Protein AF-A0A540L1K0-F1 (afdb_monomer_lite)

Foldseek 3Di:
DAALVRDDDPVVVVVQCVVLVVVVLPLWEEEAEDAAAFPPCQQVCCCVPQVDDDDDDDVVVDSDFTDSTKDWDWRPPDTPTYIYIYDGGDDCPPDVDDPPDPDPPPCSDDD

InterPro domains:
  IPR008803 RHD3/Sey1 [PTHR45923] (1-97)
  IPR027417 P-loop containing nucleoside triphosphate hydrolase [G3DSA:3.40.50.300] (4-105)
  IPR027417 P-loop containing nucleoside triphosphate hydrolase [SSF52540] (2-96)
  IPR030386 GB1/RHD3-type guanine nucleotide-binding (G) domain [PS51715] (26-111)

Radius of gyration: 14.92 Å; chains: 1; bounding box: 35×28×39 Å

Structure (mmCIF, N/CA/C/O backbone):
data_AF-A0A540L1K0-F1
#
_entry.id   AF-A0A540L1K0-F1
#
loop_
_atom_site.group_PDB
_atom_site.id
_atom_site.type_symbol
_atom_site.label_atom_id
_atom_site.label_alt_id
_atom_site.label_comp_id
_atom_site.label_asym_id
_atom_site.label_entity_id
_atom_site.label_seq_id
_atom_site.pdbx_PDB_ins_code
_atom_site.Cartn_x
_atom_site.Cartn_y
_atom_site.Cartn_z
_atom_site.occupancy
_atom_site.B_iso_or_equiv
_atom_site.auth_seq_id
_atom_site.auth_comp_id
_atom_site.auth_asym_id
_atom_site.auth_atom_id
_atom_site.pdbx_PDB_model_num
ATOM 1 N N . LEU A 1 1 ? -3.150 -5.274 -3.640 1.00 83.44 1 LEU A N 1
ATOM 2 C CA . LEU A 1 1 ? -4.366 -4.434 -3.741 1.00 83.44 1 LEU A CA 1
ATOM 3 C C . LEU A 1 1 ? -4.821 -4.367 -5.185 1.00 83.44 1 LEU A C 1
ATOM 5 O O . LEU A 1 1 ? -5.933 -4.784 -5.467 1.00 83.44 1 LEU A O 1
ATOM 9 N N . ILE A 1 2 ? -3.954 -3.897 -6.080 1.00 85.00 2 ILE A N 1
ATOM 10 C CA . ILE A 1 2 ? -4.166 -3.966 -7.529 1.00 85.00 2 ILE A CA 1
ATOM 11 C C . ILE A 1 2 ? -3.072 -4.851 -8.106 1.00 85.00 2 ILE A C 1
ATOM 13 O O . ILE A 1 2 ? -1.919 -4.673 -7.719 1.00 85.00 2 ILE A O 1
ATOM 17 N N . ASN A 1 3 ? -3.429 -5.798 -8.964 1.00 80.00 3 ASN A N 1
ATOM 18 C CA . ASN A 1 3 ? -2.511 -6.731 -9.615 1.00 80.00 3 ASN A CA 1
ATOM 19 C C . ASN A 1 3 ? -1.809 -6.086 -10.831 1.00 80.00 3 ASN A C 1
ATOM 21 O O . ASN A 1 3 ? -2.069 -4.938 -11.187 1.00 80.00 3 ASN A O 1
ATOM 25 N N . SER A 1 4 ? -0.883 -6.809 -11.467 1.00 75.00 4 SER A N 1
ATOM 26 C CA . SER A 1 4 ? -0.065 -6.305 -12.591 1.00 75.00 4 SER A CA 1
ATOM 27 C C . SER A 1 4 ? -0.831 -6.003 -13.879 1.00 75.00 4 SER A C 1
ATOM 29 O O . SER A 1 4 ? -0.325 -5.294 -14.749 1.00 75.00 4 SER A O 1
ATOM 31 N N . ASP A 1 5 ? -2.010 -6.592 -14.012 1.00 80.81 5 ASP A N 1
ATOM 32 C CA . ASP A 1 5 ? -2.990 -6.425 -15.087 1.00 80.81 5 ASP A CA 1
ATOM 33 C C . ASP A 1 5 ? -3.996 -5.296 -14.803 1.00 80.81 5 ASP A C 1
ATOM 35 O O . ASP A 1 5 ? -4.828 -4.989 -15.651 1.00 80.81 5 ASP A O 1
ATOM 39 N N . GLY A 1 6 ? -3.904 -4.651 -13.634 1.00 78.94 6 GLY A N 1
ATOM 40 C CA . GLY A 1 6 ? -4.835 -3.611 -13.206 1.00 78.94 6 GLY A CA 1
ATOM 41 C C . GLY A 1 6 ? -6.079 -4.142 -12.490 1.00 78.94 6 GLY A C 1
ATOM 42 O O . GLY A 1 6 ? -6.929 -3.338 -12.105 1.00 78.94 6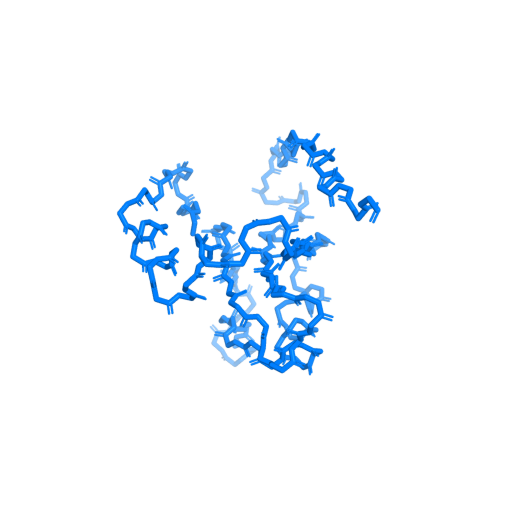 GLY A O 1
ATOM 43 N N . GLU A 1 7 ? -6.198 -5.452 -12.257 1.00 85.88 7 GLU A N 1
ATOM 44 C CA . GLU A 1 7 ? -7.349 -6.012 -11.549 1.00 85.88 7 GLU A CA 1
ATOM 45 C C . GLU A 1 7 ? -7.307 -5.698 -10.049 1.00 85.88 7 GLU A C 1
ATOM 47 O O . GLU A 1 7 ? -6.281 -5.835 -9.371 1.00 85.88 7 GLU A O 1
ATOM 52 N N . PHE A 1 8 ? -8.454 -5.285 -9.510 1.00 87.12 8 PHE A N 1
ATOM 53 C CA . PHE A 1 8 ? -8.615 -5.000 -8.090 1.00 87.12 8 PHE A CA 1
ATOM 54 C C . PHE A 1 8 ? -8.910 -6.280 -7.300 1.00 87.12 8 PHE A C 1
ATOM 56 O O . PHE A 1 8 ? -9.917 -6.950 -7.522 1.00 87.12 8 PHE A O 1
ATOM 63 N N . ASN A 1 9 ? -8.061 -6.593 -6.322 1.00 88.12 9 ASN A N 1
ATOM 64 C CA . ASN A 1 9 ? -8.202 -7.777 -5.478 1.00 88.12 9 ASN A CA 1
ATOM 65 C C . ASN A 1 9 ? -9.129 -7.500 -4.278 1.00 88.12 9 ASN A C 1
ATOM 67 O O . ASN A 1 9 ? -8.659 -7.250 -3.163 1.00 88.12 9 ASN A O 1
ATOM 71 N N . ALA A 1 10 ? -10.442 -7.535 -4.521 1.00 91.56 10 ALA A N 1
ATOM 72 C CA . ALA A 1 10 ? -11.465 -7.293 -3.502 1.00 91.56 10 ALA A CA 1
ATOM 73 C C . ALA A 1 10 ? -11.410 -8.313 -2.350 1.00 91.56 10 ALA A C 1
ATOM 75 O O . ALA A 1 10 ? -11.411 -7.918 -1.185 1.00 91.56 10 ALA A O 1
ATOM 76 N N . ASP A 1 11 ? -11.275 -9.605 -2.662 1.00 92.38 11 ASP A N 1
ATOM 77 C CA . ASP A 1 11 ? -11.226 -10.680 -1.659 1.00 92.38 11 ASP A CA 1
ATOM 78 C C . ASP A 1 11 ? -10.002 -10.561 -0.742 1.00 92.38 11 ASP A C 1
ATOM 80 O O . ASP A 1 11 ? -10.076 -10.766 0.473 1.00 92.38 11 ASP A O 1
ATOM 84 N N . GLY A 1 12 ? -8.850 -10.205 -1.317 1.00 89.19 12 GLY A N 1
ATOM 85 C CA . GLY A 1 12 ? -7.626 -9.945 -0.570 1.00 89.19 12 GLY A CA 1
ATOM 86 C C . GLY A 1 12 ? -7.750 -8.722 0.336 1.00 89.19 12 GLY A C 1
ATOM 87 O O . GLY A 1 12 ? -7.254 -8.753 1.462 1.00 89.19 12 GLY A O 1
ATOM 88 N N . LEU A 1 13 ? -8.435 -7.668 -0.123 1.00 90.12 13 LEU A N 1
ATOM 89 C CA . LEU A 1 13 ? -8.701 -6.489 0.698 1.00 90.12 13 LEU A CA 1
ATOM 90 C C . LEU A 1 13 ? -9.657 -6.803 1.855 1.00 90.12 13 LEU A C 1
ATOM 92 O O . LEU A 1 13 ? -9.364 -6.411 2.981 1.00 90.12 13 LEU A O 1
ATOM 96 N N . ASP A 1 14 ? -10.755 -7.523 1.615 1.00 92.31 14 ASP A N 1
ATOM 97 C CA . ASP A 1 14 ? -11.703 -7.915 2.670 1.00 92.31 14 ASP A CA 1
ATOM 98 C C . ASP A 1 14 ? -11.012 -8.747 3.762 1.00 92.31 14 ASP A C 1
ATOM 100 O O . ASP A 1 14 ? -11.151 -8.473 4.959 1.00 92.31 14 ASP A O 1
ATOM 104 N N . ARG A 1 15 ? -10.173 -9.709 3.358 1.00 93.12 15 ARG A N 1
ATOM 105 C CA . ARG A 1 15 ? -9.353 -10.490 4.293 1.00 93.12 15 ARG A CA 1
ATOM 106 C C . ARG A 1 15 ? -8.403 -9.604 5.094 1.00 93.12 15 ARG A C 1
ATOM 108 O O . ARG A 1 15 ? -8.338 -9.739 6.314 1.00 93.12 15 ARG A O 1
ATOM 115 N N . PHE A 1 16 ? -7.701 -8.693 4.424 1.00 91.50 16 PHE A N 1
ATOM 116 C CA . PHE A 1 16 ? -6.774 -7.767 5.069 1.00 91.50 16 PHE A CA 1
ATOM 117 C C . PHE A 1 16 ? -7.483 -6.877 6.096 1.00 91.50 16 PHE A C 1
ATOM 119 O O . PHE A 1 16 ? -7.020 -6.774 7.227 1.00 91.50 16 PHE A O 1
ATOM 126 N N . VAL A 1 17 ? -8.628 -6.282 5.742 1.00 91.50 17 VAL A N 1
ATOM 127 C CA . VAL A 1 17 ? -9.436 -5.424 6.630 1.00 91.50 17 VAL A CA 1
ATOM 128 C C . VAL A 1 17 ? -9.815 -6.155 7.919 1.00 91.50 17 VAL A C 1
ATOM 130 O O . VAL A 1 17 ? -9.692 -5.582 9.006 1.00 91.50 17 VAL A O 1
ATOM 133 N N . LYS A 1 18 ? -10.222 -7.424 7.808 1.00 92.69 18 LYS A N 1
ATOM 134 C CA . LYS A 1 18 ? -10.551 -8.281 8.957 1.00 92.69 18 LYS A CA 1
ATOM 135 C C . LYS A 1 18 ? -9.320 -8.609 9.799 1.00 92.69 18 LYS A C 1
ATOM 137 O O . LYS A 1 18 ? -9.369 -8.478 11.018 1.00 92.69 18 LYS A O 1
ATOM 142 N N . GLU A 1 19 ? -8.213 -8.993 9.167 1.00 91.19 19 GLU A N 1
ATOM 143 C CA . GLU A 1 19 ? -6.966 -9.363 9.849 1.00 91.19 19 GLU A CA 1
ATOM 144 C C . GLU A 1 19 ? -6.373 -8.195 10.646 1.00 91.19 19 GLU A C 1
ATOM 146 O O . GLU A 1 19 ? -5.955 -8.355 11.794 1.00 91.19 19 GLU A O 1
ATOM 151 N N . VAL A 1 20 ? -6.379 -6.993 10.068 1.00 89.38 20 VAL A N 1
ATOM 152 C CA . VAL A 1 20 ? -5.823 -5.800 10.719 1.00 89.38 20 VAL A CA 1
ATOM 153 C C . VAL A 1 20 ? -6.794 -5.131 11.687 1.00 89.38 20 VAL A C 1
ATOM 155 O O . VAL A 1 20 ? -6.370 -4.190 12.367 1.00 89.38 20 VAL A O 1
ATOM 158 N N . LYS A 1 21 ? -8.039 -5.631 11.766 1.00 90.88 21 LYS A N 1
ATOM 159 C CA . LYS A 1 21 ? -9.159 -5.089 12.552 1.00 90.88 21 LYS A CA 1
ATOM 160 C C . LYS A 1 21 ? -9.478 -3.635 12.199 1.00 90.88 21 LYS A C 1
ATOM 162 O O . LYS A 1 21 ? -9.790 -2.831 13.071 1.00 90.88 21 LYS A O 1
ATOM 167 N N . LEU A 1 22 ? -9.408 -3.282 10.914 1.00 87.12 22 LEU A N 1
ATOM 168 C CA . LEU A 1 22 ? -9.519 -1.883 10.479 1.00 87.12 22 LEU A CA 1
ATOM 169 C C . LEU A 1 22 ? -10.866 -1.252 10.858 1.00 87.12 22 LEU A C 1
ATOM 171 O O . LEU A 1 22 ? -10.930 -0.074 11.185 1.00 87.12 22 LEU A O 1
ATOM 175 N N . THR A 1 23 ? -11.936 -2.049 10.859 1.00 86.75 23 THR A N 1
ATOM 176 C CA . THR A 1 23 ? -13.276 -1.614 11.275 1.00 86.75 23 THR A CA 1
ATOM 177 C C . THR A 1 23 ? -13.339 -1.217 12.749 1.00 86.75 23 THR A C 1
ATOM 179 O O . THR A 1 23 ? -14.131 -0.352 13.105 1.00 86.75 23 THR A O 1
ATOM 182 N N . GLU A 1 24 ? -12.504 -1.817 13.605 1.00 89.12 24 GLU A N 1
ATOM 183 C CA . GLU A 1 24 ? -12.401 -1.462 15.028 1.00 89.12 24 GLU A CA 1
ATOM 184 C C . GLU A 1 24 ? -11.646 -0.138 15.223 1.00 89.12 24 GLU A C 1
ATOM 186 O O . GLU A 1 24 ? -11.884 0.566 16.199 1.00 89.12 24 GLU A O 1
ATOM 191 N N . CYS A 1 25 ? -10.773 0.237 14.279 1.00 83.94 25 CYS A N 1
ATOM 192 C CA . CYS A 1 25 ? -10.052 1.510 14.313 1.00 83.94 25 CYS A CA 1
ATOM 193 C C . CYS A 1 25 ? -10.966 2.716 14.040 1.00 83.94 25 CYS A C 1
ATOM 195 O O . CYS A 1 25 ? -10.592 3.842 14.363 1.00 83.94 25 CYS A O 1
ATOM 197 N N . GLY A 1 26 ? -12.156 2.507 13.464 1.00 85.00 26 GLY A N 1
ATOM 198 C CA . GLY A 1 26 ? -13.098 3.577 13.137 1.00 85.00 26 GLY A CA 1
ATOM 199 C C . GLY A 1 26 ? -12.447 4.651 12.263 1.00 85.00 26 GLY A C 1
ATOM 200 O O . GLY A 1 26 ? -12.020 4.377 11.147 1.00 85.00 26 GLY A O 1
ATOM 201 N N . LEU A 1 27 ? -12.363 5.874 12.791 1.00 81.69 27 LEU A N 1
ATOM 202 C CA . LEU A 1 27 ? -11.705 7.016 12.147 1.00 81.69 27 LEU A CA 1
ATOM 203 C C . LEU A 1 27 ? -10.212 7.152 12.513 1.00 81.69 27 LEU A C 1
ATOM 205 O O . LEU A 1 27 ? -9.499 7.948 11.911 1.00 81.69 27 LEU A O 1
ATOM 209 N N . SER A 1 28 ? -9.727 6.366 13.477 1.00 86.50 28 SER A N 1
ATOM 210 C CA . SER A 1 28 ? -8.346 6.377 13.971 1.00 86.50 28 SER A CA 1
ATOM 211 C C . SER A 1 28 ? -7.450 5.463 13.128 1.00 86.50 28 SER A C 1
ATOM 213 O O . SER A 1 28 ? -6.879 4.473 13.600 1.00 86.50 28 SER A O 1
ATOM 215 N N . TYR A 1 29 ? -7.343 5.776 11.839 1.00 88.19 29 TYR A N 1
ATOM 216 C CA . TYR A 1 29 ? -6.382 5.139 10.948 1.00 88.19 29 TYR A CA 1
ATOM 217 C C . TYR A 1 29 ? -5.791 6.153 9.974 1.00 88.19 29 TYR A C 1
ATOM 219 O O . TYR A 1 29 ? -6.426 7.136 9.597 1.00 88.19 29 TYR A O 1
ATOM 227 N N . ALA A 1 30 ? -4.559 5.900 9.555 1.00 89.50 30 ALA A N 1
ATOM 228 C CA . ALA A 1 30 ? -3.871 6.698 8.554 1.00 89.50 30 ALA A CA 1
ATOM 229 C C . ALA A 1 30 ? -3.451 5.812 7.384 1.00 89.50 30 ALA A C 1
ATOM 231 O O . ALA A 1 30 ? -3.154 4.629 7.552 1.00 89.50 30 ALA A O 1
ATOM 232 N N . VAL A 1 31 ? -3.390 6.393 6.191 1.00 90.38 31 VAL A N 1
ATOM 233 C CA . VAL A 1 31 ? -2.849 5.728 5.005 1.00 90.38 31 VAL A CA 1
ATOM 234 C C . VAL A 1 31 ? -1.664 6.537 4.503 1.00 90.38 31 VAL A C 1
ATOM 236 O O . VAL A 1 31 ? -1.784 7.736 4.263 1.00 90.38 31 VAL A O 1
ATOM 239 N N . VAL A 1 32 ? -0.517 5.884 4.344 1.00 89.62 32 VAL A N 1
ATOM 240 C CA . VAL A 1 32 ? 0.710 6.486 3.815 1.00 89.62 32 VAL A CA 1
ATOM 241 C C . VAL A 1 32 ? 1.041 5.806 2.500 1.00 89.62 32 VAL A C 1
ATOM 243 O O . VAL A 1 32 ? 1.269 4.602 2.476 1.00 89.62 32 VAL A O 1
ATOM 246 N N . ALA A 1 33 ? 1.094 6.566 1.411 1.00 89.81 33 ALA A N 1
ATOM 247 C CA . ALA A 1 33 ? 1.487 6.059 0.102 1.00 89.81 33 ALA A CA 1
ATOM 248 C C . ALA A 1 33 ? 2.852 6.620 -0.306 1.00 89.81 33 ALA A C 1
ATOM 250 O O . ALA A 1 33 ? 3.110 7.811 -0.130 1.00 89.81 33 ALA A O 1
ATOM 251 N N . VAL A 1 34 ? 3.712 5.775 -0.879 1.00 85.00 34 VAL A N 1
ATOM 252 C CA . VAL A 1 34 ? 4.994 6.204 -1.456 1.00 85.00 34 VAL A CA 1
ATOM 253 C C . VAL A 1 34 ? 4.955 6.068 -2.973 1.00 85.00 34 VAL A C 1
ATOM 255 O O . VAL A 1 34 ? 4.591 5.025 -3.509 1.00 85.00 34 VAL A O 1
ATOM 258 N N . MET A 1 35 ? 5.352 7.128 -3.672 1.00 84.81 35 MET A N 1
ATOM 259 C CA . MET A 1 35 ? 5.470 7.163 -5.129 1.00 84.81 35 MET A CA 1
ATOM 260 C C . MET A 1 35 ? 6.858 7.657 -5.529 1.00 84.81 35 MET A C 1
ATOM 262 O O . MET A 1 35 ? 7.503 8.393 -4.784 1.00 84.81 35 MET A O 1
ATOM 266 N N . GLY A 1 36 ? 7.327 7.251 -6.704 1.00 82.88 36 GLY A N 1
ATOM 267 C CA . GLY A 1 36 ? 8.638 7.643 -7.212 1.00 82.88 36 GLY A CA 1
ATOM 268 C C . GLY A 1 36 ? 9.147 6.703 -8.303 1.00 82.88 36 GLY A C 1
ATOM 269 O O . GLY A 1 36 ? 8.496 5.692 -8.590 1.00 82.88 36 GLY A O 1
ATOM 270 N N . PRO A 1 37 ? 10.315 7.000 -8.896 1.00 80.69 37 PRO A N 1
ATOM 271 C CA . PRO A 1 37 ? 10.872 6.227 -10.001 1.00 80.69 37 PRO A CA 1
ATOM 272 C C . PRO A 1 37 ? 11.015 4.731 -9.694 1.00 80.69 37 PRO A C 1
ATOM 274 O O . PRO A 1 37 ? 11.093 4.300 -8.534 1.00 80.69 37 PRO A O 1
ATOM 277 N N . GLN A 1 38 ? 11.049 3.905 -10.739 1.00 78.81 38 GLN A N 1
ATOM 278 C CA . GLN A 1 38 ? 11.388 2.493 -10.576 1.00 78.81 38 GLN A CA 1
ATOM 279 C C . GLN A 1 38 ? 12.779 2.348 -9.954 1.00 78.81 38 GLN A C 1
ATOM 281 O O . GLN A 1 38 ? 13.684 3.133 -10.220 1.00 78.81 38 GLN A O 1
ATOM 286 N N . SER A 1 39 ? 12.923 1.365 -9.063 1.00 74.69 39 SER A N 1
ATOM 287 C CA . SER A 1 39 ? 14.191 1.072 -8.381 1.00 74.69 39 SER A CA 1
ATOM 288 C C . SER A 1 39 ? 14.743 2.195 -7.484 1.00 74.69 39 SER A C 1
ATOM 290 O O . SER A 1 39 ? 15.910 2.153 -7.113 1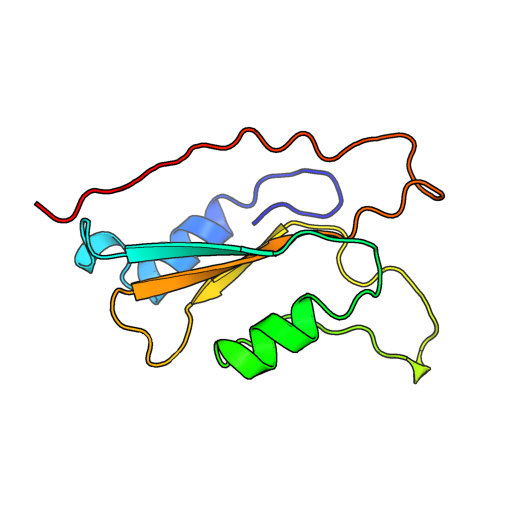.00 74.69 39 SER A O 1
ATOM 292 N N . SER A 1 40 ? 13.921 3.167 -7.065 1.00 82.44 40 SER A N 1
ATOM 293 C CA . SER A 1 40 ? 14.338 4.263 -6.170 1.00 82.44 40 SER A CA 1
ATOM 294 C C . SER A 1 40 ? 14.346 3.917 -4.667 1.00 82.44 40 SER A C 1
ATOM 296 O O . SER A 1 40 ? 14.416 4.820 -3.840 1.00 82.44 40 SER A O 1
ATOM 298 N N . GLY A 1 41 ? 14.203 2.640 -4.290 1.00 84.50 41 GLY A N 1
ATOM 299 C CA . GLY A 1 41 ? 14.227 2.203 -2.882 1.00 84.50 41 GLY A CA 1
ATOM 300 C C . GLY A 1 41 ? 12.931 2.412 -2.080 1.00 84.50 41 GLY A C 1
ATOM 301 O O . GLY A 1 41 ? 12.971 2.400 -0.855 1.00 84.50 41 GLY A O 1
ATOM 302 N N . LYS A 1 42 ? 11.779 2.592 -2.742 1.00 87.94 42 LYS A N 1
ATOM 303 C CA . LYS A 1 42 ? 10.458 2.793 -2.101 1.00 87.94 42 LYS A CA 1
ATOM 304 C C . LYS A 1 42 ? 10.092 1.696 -1.091 1.00 87.94 42 LYS A C 1
ATOM 306 O O . LYS A 1 42 ? 9.859 1.989 0.079 1.00 87.94 42 LYS A O 1
ATOM 311 N N . SER A 1 43 ? 10.093 0.441 -1.539 1.00 86.44 43 SER A N 1
ATOM 312 C CA . SER A 1 43 ? 9.744 -0.718 -0.713 1.00 86.44 43 SER A CA 1
ATOM 313 C C . SER A 1 43 ? 10.730 -0.893 0.445 1.00 86.44 43 SER A C 1
ATOM 315 O O . SER A 1 43 ? 10.309 -1.099 1.577 1.00 86.44 43 SER A O 1
ATOM 317 N N . THR A 1 44 ? 12.029 -0.693 0.187 1.00 89.00 44 THR A N 1
ATOM 318 C CA . THR A 1 44 ? 13.085 -0.694 1.211 1.00 89.00 44 THR A CA 1
ATOM 319 C C . THR A 1 44 ? 12.824 0.374 2.281 1.00 89.00 44 THR A C 1
ATOM 321 O O . THR A 1 44 ? 12.848 0.074 3.473 1.00 89.00 44 THR A O 1
ATOM 324 N N . LEU A 1 45 ? 12.481 1.608 1.892 1.00 89.12 45 LEU A N 1
ATOM 325 C CA . LEU A 1 45 ? 12.130 2.674 2.837 1.00 89.12 45 LEU A CA 1
ATOM 326 C C . LEU A 1 45 ? 10.922 2.295 3.707 1.00 89.12 45 LEU A C 1
ATOM 328 O O . LEU A 1 45 ? 10.983 2.444 4.927 1.00 89.12 45 LEU A O 1
ATOM 332 N N . LEU A 1 46 ? 9.839 1.790 3.109 1.00 89.75 46 LEU A N 1
ATOM 333 C CA . LEU A 1 46 ? 8.642 1.381 3.855 1.00 89.75 46 LEU A CA 1
ATOM 334 C C . LEU A 1 46 ? 8.908 0.194 4.791 1.00 89.75 46 LEU A C 1
ATOM 336 O O . LEU A 1 46 ? 8.377 0.159 5.907 1.00 89.75 46 LEU A O 1
ATOM 340 N N . ASN A 1 47 ? 9.740 -0.759 4.372 1.00 90.00 47 ASN A N 1
ATOM 341 C CA . ASN A 1 47 ? 10.137 -1.900 5.193 1.00 90.00 47 ASN A CA 1
ATOM 342 C C . ASN A 1 47 ? 10.922 -1.442 6.425 1.00 90.00 47 ASN A C 1
ATOM 344 O O . ASN A 1 47 ? 10.614 -1.867 7.538 1.00 90.00 47 ASN A O 1
ATOM 348 N N . HIS A 1 48 ? 11.872 -0.519 6.262 1.00 89.38 48 HIS A N 1
ATOM 349 C CA . HIS A 1 48 ? 12.660 0.003 7.380 1.00 89.38 48 HIS A CA 1
ATOM 350 C C . HIS A 1 48 ? 11.870 0.942 8.299 1.00 89.38 48 HIS A C 1
ATOM 352 O O . HIS A 1 48 ? 11.969 0.817 9.519 1.00 89.38 48 HIS A O 1
ATOM 358 N N . LEU A 1 49 ? 11.081 1.864 7.740 1.00 88.62 49 LEU A N 1
ATOM 359 C CA . LEU A 1 49 ? 10.383 2.891 8.518 1.00 88.62 49 LEU A CA 1
ATOM 360 C C . LEU A 1 49 ? 9.182 2.325 9.282 1.00 88.62 49 LEU A C 1
ATOM 362 O O . LEU A 1 49 ? 8.982 2.642 10.451 1.00 88.62 49 LEU A O 1
ATOM 366 N N . PHE A 1 50 ? 8.395 1.469 8.628 1.00 89.12 50 PHE A N 1
ATOM 367 C CA . PHE A 1 50 ? 7.130 0.963 9.166 1.00 89.12 50 PHE A CA 1
ATOM 368 C C . PHE A 1 50 ? 7.164 -0.519 9.547 1.00 89.12 50 PHE A C 1
ATOM 370 O O . PHE A 1 50 ? 6.132 -1.083 9.923 1.00 89.12 50 PHE A O 1
ATOM 377 N N . ARG A 1 51 ? 8.343 -1.155 9.461 1.00 88.94 51 ARG A N 1
ATOM 378 C CA . ARG A 1 51 ? 8.543 -2.589 9.740 1.00 88.94 51 ARG A CA 1
ATOM 379 C C . ARG A 1 51 ? 7.621 -3.478 8.901 1.00 88.94 51 ARG A C 1
ATOM 381 O O . ARG A 1 51 ? 7.107 -4.489 9.378 1.00 88.94 51 ARG A O 1
ATOM 388 N N . THR A 1 52 ? 7.392 -3.068 7.657 1.00 88.81 52 THR A N 1
ATOM 389 C CA . THR A 1 52 ? 6.613 -3.836 6.681 1.00 88.81 52 THR A CA 1
ATOM 390 C C . THR A 1 52 ? 7.486 -4.903 6.010 1.00 88.81 52 THR A C 1
ATOM 392 O O . THR A 1 52 ? 8.677 -5.027 6.300 1.00 88.81 52 THR A O 1
ATOM 395 N N . LYS A 1 53 ? 6.869 -5.746 5.176 1.00 85.81 53 LYS A N 1
ATOM 396 C CA . LYS A 1 53 ? 7.537 -6.843 4.456 1.00 85.81 53 LYS A CA 1
ATOM 397 C C . LYS A 1 53 ? 7.180 -6.828 2.969 1.00 85.81 53 LYS A C 1
ATOM 399 O O . LYS A 1 53 ? 6.849 -7.863 2.394 1.00 85.81 53 LYS A O 1
ATOM 404 N N . PHE A 1 54 ? 7.177 -5.649 2.355 1.00 85.50 54 PHE A N 1
ATOM 405 C CA . PHE A 1 54 ? 7.026 -5.533 0.909 1.00 85.50 54 PHE A CA 1
ATOM 406 C C . PHE A 1 54 ? 8.173 -6.249 0.201 1.00 85.50 54 PHE A C 1
ATOM 408 O O . PHE A 1 54 ? 9.309 -6.260 0.679 1.00 85.50 54 PHE A O 1
ATOM 415 N N . ARG A 1 55 ? 7.868 -6.858 -0.948 1.00 77.56 55 ARG A N 1
ATOM 416 C CA . ARG A 1 55 ? 8.872 -7.536 -1.765 1.00 77.56 55 ARG A CA 1
ATOM 417 C C . ARG A 1 55 ? 9.845 -6.505 -2.332 1.00 77.56 55 ARG A C 1
ATOM 419 O O . ARG A 1 55 ? 9.444 -5.639 -3.102 1.00 77.56 55 ARG A O 1
ATOM 426 N N . GLU A 1 56 ? 11.117 -6.631 -1.978 1.00 68.88 56 GLU A N 1
ATOM 427 C CA . GLU A 1 56 ? 12.182 -5.786 -2.516 1.00 68.88 56 GLU A CA 1
ATOM 428 C C . GLU A 1 56 ? 12.745 -6.341 -3.828 1.00 68.88 56 GLU A C 1
ATOM 430 O O . GLU A 1 56 ? 12.544 -7.508 -4.177 1.00 68.88 56 GLU A O 1
ATOM 435 N N . MET A 1 57 ? 13.448 -5.481 -4.567 1.00 57.50 57 MET A N 1
ATOM 436 C CA . MET A 1 57 ? 14.215 -5.899 -5.733 1.00 57.50 57 MET A CA 1
ATOM 437 C C . MET A 1 57 ? 15.411 -6.731 -5.311 1.00 57.50 57 MET A C 1
ATOM 439 O O . MET A 1 57 ? 16.280 -6.243 -4.596 1.00 57.50 57 MET A O 1
ATOM 443 N N . ASP A 1 58 ? 15.478 -7.964 -5.803 1.00 57.28 58 ASP A N 1
ATOM 444 C CA . ASP A 1 58 ? 16.685 -8.761 -5.681 1.00 57.28 58 ASP A CA 1
ATOM 445 C C . 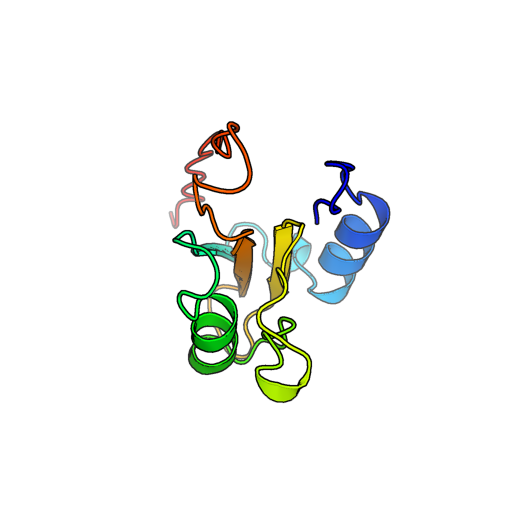ASP A 1 58 ? 17.680 -8.339 -6.769 1.00 57.28 58 ASP A C 1
ATOM 447 O O . ASP A 1 58 ? 17.522 -8.627 -7.955 1.00 57.28 58 ASP A O 1
ATOM 451 N N . ALA A 1 59 ? 18.714 -7.614 -6.350 1.00 51.09 59 ALA A N 1
ATOM 452 C CA . ALA A 1 59 ? 19.755 -7.112 -7.237 1.00 51.09 59 ALA A CA 1
ATOM 453 C C . ALA A 1 59 ? 20.589 -8.232 -7.892 1.00 51.09 59 ALA A C 1
ATOM 455 O O . ALA A 1 59 ? 21.230 -7.976 -8.913 1.00 51.09 59 ALA A O 1
ATOM 456 N N . TYR A 1 60 ? 20.581 -9.453 -7.342 1.00 47.88 60 TYR A N 1
ATOM 457 C CA . TYR A 1 60 ? 21.366 -10.584 -7.847 1.00 47.88 60 TYR A CA 1
ATOM 458 C C . TYR A 1 60 ? 20.663 -11.368 -8.962 1.00 47.88 60 TYR A C 1
ATOM 460 O O . TYR A 1 60 ? 21.341 -11.967 -9.794 1.00 47.88 60 TYR A O 1
ATOM 468 N N . SER A 1 61 ? 19.330 -11.326 -9.036 1.00 53.41 61 SER A N 1
ATOM 469 C CA . SER A 1 61 ? 18.538 -11.989 -10.088 1.00 53.41 61 SER A CA 1
ATOM 470 C C . SER A 1 61 ? 18.268 -11.107 -11.319 1.00 53.41 61 SER A C 1
ATOM 472 O O . SER A 1 61 ? 17.604 -11.536 -12.264 1.00 53.41 61 SER A O 1
ATOM 474 N N . GLY A 1 62 ? 18.855 -9.905 -11.356 1.00 41.25 62 GLY A N 1
ATOM 475 C CA . GLY A 1 62 ? 18.776 -8.949 -12.462 1.00 41.25 62 GLY A CA 1
ATOM 476 C C . GLY A 1 62 ? 17.905 -7.734 -12.134 1.00 41.25 62 GLY A C 1
ATOM 477 O O . GLY A 1 62 ? 16.967 -7.812 -11.347 1.00 41.25 62 GLY A O 1
ATOM 478 N N . ARG A 1 63 ? 18.202 -6.583 -12.758 1.00 48.59 63 ARG A N 1
ATOM 479 C CA . ARG A 1 63 ? 17.393 -5.350 -12.653 1.00 48.59 63 ARG A CA 1
ATOM 480 C C . ARG A 1 63 ? 16.076 -5.504 -13.421 1.00 48.59 63 ARG A C 1
ATOM 482 O O . ARG A 1 63 ? 15.877 -4.876 -14.453 1.00 48.59 63 ARG A O 1
ATOM 489 N N . SER A 1 64 ? 15.204 -6.378 -12.943 1.00 53.59 64 SER A N 1
ATOM 490 C CA . SER A 1 64 ? 13.866 -6.594 -13.485 1.00 53.59 64 SER A CA 1
ATOM 491 C C . SER A 1 64 ? 12.833 -5.943 -12.571 1.00 53.59 64 SER A C 1
ATOM 493 O O . SER A 1 64 ? 12.985 -5.940 -11.352 1.00 53.59 64 SER A O 1
ATOM 495 N N . GLN A 1 65 ? 11.798 -5.350 -13.162 1.00 51.16 65 GLN A N 1
ATOM 496 C CA . GLN A 1 65 ? 10.733 -4.622 -12.474 1.00 51.16 65 GLN A CA 1
ATOM 497 C C . GLN A 1 65 ? 10.110 -5.443 -11.329 1.00 51.16 65 GLN A C 1
ATOM 499 O O . GLN A 1 65 ? 9.538 -6.509 -11.551 1.00 51.16 65 GLN A O 1
ATOM 504 N N . THR A 1 66 ? 10.199 -4.950 -10.090 1.00 50.38 66 THR A N 1
ATOM 505 C CA . THR A 1 66 ? 9.834 -5.739 -8.894 1.00 50.38 66 THR A CA 1
A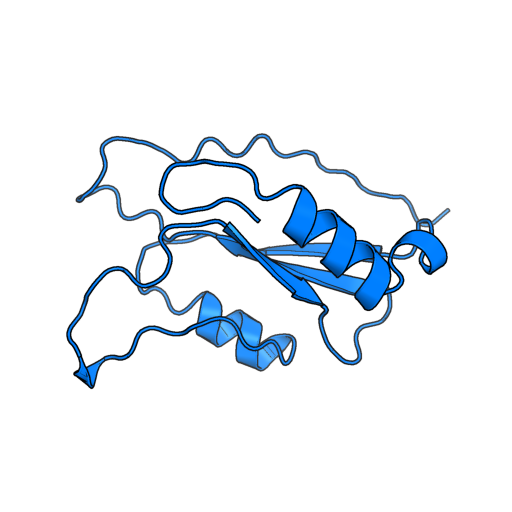TOM 506 C C . THR A 1 66 ? 8.451 -5.508 -8.340 1.00 50.38 66 THR A C 1
ATOM 508 O O . THR A 1 66 ? 7.948 -6.372 -7.620 1.00 50.38 66 THR A O 1
ATOM 511 N N . THR A 1 67 ? 7.793 -4.429 -8.738 1.00 49.50 67 THR A N 1
ATOM 512 C CA . THR A 1 67 ? 6.432 -4.125 -8.304 1.00 49.50 67 THR A CA 1
ATOM 513 C C . THR A 1 67 ? 5.635 -3.766 -9.545 1.00 49.50 67 THR A C 1
ATOM 515 O O . THR A 1 67 ? 5.688 -2.630 -9.984 1.00 49.50 67 THR A O 1
ATOM 518 N N . LYS A 1 68 ? 4.956 -4.750 -10.144 1.00 60.66 68 LYS A N 1
ATOM 519 C CA . LYS A 1 68 ? 3.912 -4.517 -11.152 1.00 60.66 68 LYS A CA 1
ATOM 520 C C . LYS A 1 68 ? 2.564 -4.586 -10.455 1.00 60.66 68 LYS A C 1
ATOM 522 O O . LYS A 1 68 ? 1.980 -5.669 -10.457 1.00 60.66 68 LYS A O 1
ATOM 527 N N . SER A 1 69 ? 2.201 -3.595 -9.645 1.00 75.62 69 SER A N 1
ATOM 528 C CA . SER A 1 69 ? 1.008 -3.640 -8.769 1.00 75.62 69 SER A CA 1
ATOM 529 C C . SER A 1 69 ? 0.999 -2.512 -7.735 1.00 75.62 69 SER A C 1
ATOM 531 O O . SER A 1 69 ? 1.999 -1.833 -7.512 1.00 75.62 69 SER A O 1
ATOM 533 N N . ILE A 1 70 ? -0.130 -2.379 -7.035 1.00 87.06 70 ILE A N 1
ATOM 534 C CA . ILE A 1 70 ? -0.242 -1.614 -5.788 1.00 87.06 70 ILE A CA 1
ATOM 535 C C . ILE A 1 70 ? -0.362 -2.591 -4.619 1.00 87.06 70 ILE A C 1
ATOM 537 O O . ILE A 1 70 ? -1.255 -3.453 -4.605 1.00 87.06 70 ILE A O 1
ATOM 541 N N . TRP A 1 71 ? 0.489 -2.430 -3.610 1.00 88.94 71 TRP A N 1
ATOM 542 C CA . TRP A 1 71 ? 0.513 -3.263 -2.405 1.00 88.94 71 TRP A CA 1
ATOM 543 C C . TRP A 1 71 ? 0.104 -2.464 -1.179 1.00 88.94 71 TRP A C 1
ATOM 545 O O . TRP A 1 71 ? 0.304 -1.255 -1.133 1.00 88.94 71 TRP A O 1
ATOM 555 N N . ILE A 1 72 ? -0.456 -3.154 -0.184 1.00 92.31 72 ILE A N 1
ATOM 556 C CA . ILE A 1 72 ? -0.793 -2.569 1.115 1.00 92.31 72 ILE A CA 1
ATOM 557 C C . ILE A 1 72 ? -0.281 -3.457 2.246 1.00 92.31 72 ILE A C 1
ATOM 559 O O . ILE A 1 72 ? -0.254 -4.679 2.101 1.00 92.31 72 ILE A O 1
ATOM 563 N N . ALA A 1 73 ? 0.118 -2.847 3.359 1.00 91.94 73 ALA A N 1
ATOM 564 C CA . ALA A 1 73 ? 0.517 -3.541 4.579 1.00 91.94 73 ALA A CA 1
ATOM 565 C C . ALA A 1 73 ? 0.204 -2.689 5.815 1.00 91.94 73 ALA A C 1
ATOM 567 O O . ALA A 1 73 ? 0.248 -1.461 5.756 1.00 91.94 73 ALA A O 1
ATOM 568 N N . LYS A 1 74 ? -0.080 -3.333 6.952 1.00 92.25 74 LYS A N 1
ATOM 569 C CA . LYS A 1 74 ? -0.204 -2.648 8.245 1.00 92.25 74 LYS A CA 1
ATOM 570 C C . LYS A 1 74 ? 1.184 -2.307 8.786 1.00 92.25 74 LYS A C 1
ATOM 572 O O . LYS A 1 74 ? 2.057 -3.174 8.820 1.00 92.25 74 LYS A O 1
ATOM 577 N N . CYS A 1 75 ? 1.365 -1.080 9.255 1.00 90.25 75 CYS A N 1
ATOM 578 C CA . CYS A 1 75 ? 2.567 -0.656 9.961 1.00 90.25 75 CYS A CA 1
ATOM 579 C C . CYS A 1 75 ? 2.545 -1.194 11.398 1.00 90.25 75 CYS A C 1
ATOM 581 O O . CYS A 1 75 ? 1.552 -1.048 12.115 1.00 90.25 75 CYS A O 1
ATOM 583 N N . VAL A 1 76 ? 3.635 -1.824 11.836 1.00 87.44 76 VAL A N 1
ATOM 584 C CA . VAL A 1 76 ? 3.700 -2.434 13.173 1.00 87.44 76 VAL A CA 1
ATOM 585 C C . VAL A 1 76 ? 4.135 -1.394 14.203 1.00 87.44 76 VAL A C 1
ATOM 587 O O . VAL A 1 76 ? 5.198 -0.795 14.067 1.00 87.44 76 VAL A O 1
ATOM 590 N N . GLY A 1 77 ? 3.344 -1.224 15.266 1.00 83.19 77 GLY A N 1
ATOM 591 C CA . GLY A 1 77 ? 3.661 -0.300 16.363 1.00 83.19 77 GLY A CA 1
ATOM 592 C C . GLY A 1 77 ? 3.425 1.178 16.036 1.00 83.19 77 GLY A C 1
ATOM 593 O O . GLY A 1 77 ? 4.024 2.036 16.675 1.00 83.19 77 GLY A O 1
ATOM 594 N N . SER A 1 78 ? 2.593 1.476 15.034 1.00 80.81 78 SER A N 1
ATOM 595 C CA . SER A 1 78 ? 2.137 2.836 14.728 1.00 80.81 78 SER A CA 1
ATOM 596 C C . SER A 1 78 ? 0.770 3.108 15.362 1.00 80.81 78 SER A C 1
ATOM 598 O O . SER A 1 78 ? -0.123 2.267 15.266 1.00 80.81 78 SER A O 1
ATOM 600 N N . GLU A 1 79 ? 0.630 4.286 15.971 1.00 83.12 79 GLU A N 1
ATOM 601 C CA . GLU A 1 79 ? -0.618 4.842 16.504 1.00 83.12 79 GLU A CA 1
ATOM 602 C C . GLU A 1 79 ? -0.810 6.235 15.862 1.00 83.12 79 GLU A C 1
ATOM 604 O O . GLU A 1 79 ? 0.104 7.060 15.970 1.00 83.12 79 GLU A O 1
ATOM 609 N N . PRO A 1 80 ? -1.925 6.518 15.158 1.00 85.50 80 PRO A N 1
ATOM 610 C CA . PRO A 1 80 ? -3.078 5.645 14.899 1.00 85.50 80 PRO A CA 1
ATOM 611 C C . PRO A 1 80 ? -2.728 4.447 13.996 1.00 85.50 80 PRO A C 1
ATOM 613 O O . PRO A 1 80 ? -1.602 4.331 13.513 1.00 85.50 80 PRO A O 1
ATOM 616 N N . CYS A 1 81 ? -3.684 3.543 13.753 1.00 87.88 81 CYS A N 1
ATOM 617 C CA . CYS A 1 81 ? -3.469 2.383 12.884 1.00 87.88 81 CYS A CA 1
ATOM 618 C C . CYS A 1 81 ? -3.045 2.826 11.473 1.00 87.88 81 CYS A C 1
ATOM 620 O O . CYS A 1 81 ? -3.868 3.288 10.686 1.00 87.88 81 CYS A O 1
ATOM 622 N N . THR A 1 82 ? -1.770 2.662 11.126 1.00 90.62 82 THR A N 1
ATOM 623 C CA . THR A 1 82 ? -1.246 3.109 9.828 1.00 90.62 82 THR A CA 1
ATOM 624 C C . THR A 1 82 ? -1.202 1.964 8.818 1.00 90.62 82 THR A C 1
ATOM 626 O O . THR A 1 82 ? -0.704 0.876 9.112 1.00 90.62 82 THR A O 1
ATOM 629 N N . ILE A 1 83 ? -1.694 2.218 7.606 1.00 91.69 83 ILE A N 1
ATOM 630 C CA . ILE A 1 83 ? -1.548 1.350 6.435 1.00 91.69 83 ILE A CA 1
ATOM 631 C C . ILE A 1 83 ? -0.547 1.997 5.479 1.00 91.69 83 ILE A C 1
ATOM 633 O O . ILE A 1 83 ? -0.756 3.114 5.010 1.00 91.69 83 ILE A O 1
ATOM 637 N N . ALA A 1 84 ? 0.526 1.284 5.157 1.00 91.56 84 ALA A N 1
ATOM 638 C CA . ALA A 1 84 ? 1.450 1.669 4.102 1.00 91.56 84 ALA A CA 1
ATOM 639 C C . ALA A 1 84 ? 0.951 1.148 2.749 1.00 91.56 84 ALA A C 1
ATOM 641 O O . ALA A 1 84 ? 0.526 -0.005 2.647 1.00 91.56 84 ALA A O 1
ATOM 642 N N . MET A 1 85 ? 1.047 1.975 1.713 1.00 92.44 85 MET A N 1
ATOM 643 C CA . MET A 1 85 ? 0.797 1.617 0.322 1.0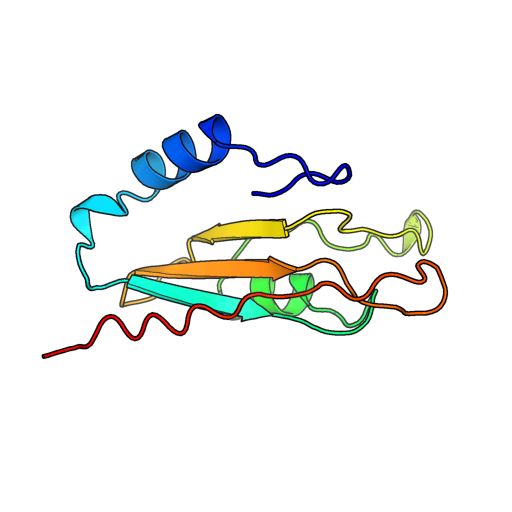0 92.44 85 MET A CA 1
ATOM 644 C C . MET A 1 85 ? 2.082 1.779 -0.493 1.00 92.44 85 MET A C 1
ATOM 646 O O . MET A 1 85 ? 2.611 2.887 -0.614 1.00 92.44 85 MET A O 1
ATOM 650 N N . ASP A 1 86 ? 2.565 0.679 -1.065 1.00 88.19 86 ASP A N 1
ATOM 651 C CA . ASP A 1 86 ? 3.713 0.678 -1.973 1.00 88.19 86 ASP A CA 1
ATOM 652 C C . ASP A 1 86 ? 3.214 0.676 -3.420 1.00 88.19 86 ASP A C 1
ATOM 654 O O . ASP A 1 86 ? 2.505 -0.245 -3.848 1.00 88.19 86 ASP A O 1
ATOM 658 N N . LEU A 1 87 ? 3.541 1.744 -4.148 1.00 85.25 87 LEU A N 1
ATOM 659 C CA . LEU A 1 87 ? 3.132 1.943 -5.534 1.00 85.25 87 LEU A CA 1
ATOM 660 C C . LEU A 1 87 ? 4.244 1.497 -6.481 1.00 85.25 87 LEU A C 1
ATOM 662 O O . LEU A 1 87 ? 5.434 1.729 -6.238 1.00 85.25 87 LEU A O 1
ATOM 666 N N . GLU A 1 88 ? 3.837 0.909 -7.605 1.00 82.06 88 GLU A N 1
ATOM 667 C CA . GLU A 1 88 ? 4.725 0.645 -8.731 1.00 82.06 88 GLU A CA 1
ATOM 668 C C . GLU A 1 88 ? 5.541 1.890 -9.096 1.00 82.06 88 GLU A C 1
ATOM 670 O O . GLU A 1 88 ? 5.060 3.026 -9.088 1.00 82.06 88 GLU A O 1
ATOM 675 N N . GLY A 1 89 ? 6.824 1.662 -9.372 1.00 74.94 89 GLY A N 1
ATOM 676 C CA . GLY A 1 89 ? 7.715 2.741 -9.748 1.00 74.94 89 GLY A CA 1
ATOM 677 C C . GLY A 1 89 ? 7.368 3.291 -11.121 1.00 74.94 89 GLY A C 1
ATOM 678 O O . GLY A 1 89 ? 7.258 2.540 -12.083 1.00 74.94 89 GLY A O 1
ATOM 679 N N . THR A 1 90 ? 7.249 4.608 -11.218 1.00 67.44 90 THR A N 1
ATOM 680 C CA . THR A 1 90 ? 6.953 5.295 -12.475 1.00 67.44 90 THR A CA 1
ATOM 681 C C . THR A 1 90 ? 8.265 5.616 -13.186 1.00 67.44 90 THR A C 1
ATOM 683 O O . THR A 1 90 ? 8.828 6.693 -12.987 1.00 67.44 90 THR A O 1
ATOM 686 N N . ASP A 1 91 ? 8.811 4.679 -13.959 1.00 65.25 91 ASP A N 1
ATOM 687 C CA . ASP A 1 91 ? 9.866 4.998 -14.927 1.00 65.25 91 ASP A CA 1
ATOM 688 C C . ASP A 1 91 ? 9.238 5.122 -16.321 1.00 65.25 91 ASP A C 1
ATOM 690 O O . ASP A 1 91 ? 8.702 4.163 -16.876 1.00 65.25 91 ASP A O 1
ATOM 694 N N . GLY A 1 92 ? 9.256 6.339 -16.870 1.00 51.62 92 GLY A N 1
ATOM 695 C CA . GLY A 1 92 ? 8.567 6.693 -18.115 1.00 51.62 92 GLY A CA 1
ATOM 696 C C . GLY A 1 92 ? 9.168 6.068 -19.376 1.00 51.62 92 GLY A C 1
ATOM 697 O O . GLY A 1 92 ? 8.681 6.329 -20.473 1.00 51.62 92 GLY A O 1
ATOM 698 N N . ARG A 1 93 ? 10.238 5.273 -19.251 1.00 53.81 93 ARG A N 1
ATOM 699 C CA . ARG A 1 93 ? 10.921 4.665 -20.398 1.00 53.81 93 ARG A CA 1
ATOM 700 C C . ARG A 1 93 ? 10.290 3.359 -20.878 1.00 53.81 93 ARG A C 1
ATOM 702 O O . ARG A 1 93 ? 10.398 3.063 -22.063 1.00 53.81 93 ARG A O 1
ATOM 709 N N . GLU A 1 94 ? 9.634 2.602 -19.996 1.00 49.31 94 GLU A N 1
ATOM 710 C CA . GLU A 1 94 ? 9.041 1.298 -20.348 1.00 49.31 94 GLU A CA 1
ATOM 711 C C . GLU A 1 94 ? 7.528 1.351 -20.590 1.00 49.31 94 GLU A C 1
ATOM 713 O O . GLU A 1 94 ? 6.976 0.463 -21.240 1.00 49.31 94 GLU A O 1
ATOM 718 N N . ARG A 1 95 ? 6.836 2.391 -20.113 1.00 55.25 95 ARG A N 1
ATOM 719 C CA . ARG A 1 95 ? 5.390 2.540 -20.295 1.00 55.25 95 ARG A CA 1
ATOM 720 C C . ARG A 1 95 ? 5.043 3.996 -20.566 1.00 55.25 95 ARG A C 1
ATOM 722 O O . ARG A 1 95 ? 5.260 4.859 -19.725 1.00 55.25 95 ARG A O 1
ATOM 729 N N . GLY A 1 96 ? 4.437 4.255 -21.722 1.00 45.31 96 GLY A N 1
ATOM 730 C CA . GLY A 1 96 ? 3.815 5.541 -22.056 1.00 45.31 96 GLY A CA 1
ATOM 731 C C . GLY A 1 96 ? 2.553 5.859 -21.239 1.00 45.31 96 GLY A C 1
ATOM 732 O O . GLY A 1 96 ? 1.739 6.656 -21.691 1.00 45.31 96 GLY A O 1
ATOM 733 N N . GLU A 1 97 ? 2.366 5.242 -20.067 1.00 47.66 97 GLU A N 1
ATOM 734 C CA . GLU A 1 9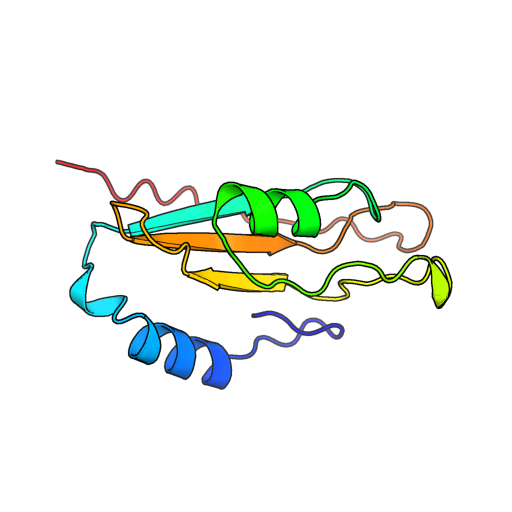7 ? 1.216 5.457 -19.191 1.00 47.66 97 GLU A CA 1
ATOM 735 C C . GLU A 1 97 ? 1.654 6.039 -17.847 1.00 47.66 97 GLU A C 1
ATOM 737 O O . GLU A 1 97 ? 2.476 5.480 -17.121 1.00 47.66 97 GLU A O 1
ATOM 742 N N . VAL A 1 98 ? 1.071 7.188 -17.511 1.00 47.97 98 VAL A N 1
ATOM 743 C CA . VAL A 1 98 ? 1.203 7.827 -16.203 1.00 47.97 98 VAL A CA 1
ATOM 744 C C . VAL A 1 98 ? 0.194 7.167 -15.269 1.00 47.97 98 VAL A C 1
ATOM 746 O O . VAL A 1 98 ? -1.000 7.177 -15.570 1.00 47.97 98 VAL A O 1
ATOM 749 N N . ILE A 1 99 ? 0.637 6.636 -14.123 1.00 51.75 99 ILE A N 1
ATOM 750 C CA . ILE A 1 99 ? -0.281 6.194 -13.063 1.00 51.75 99 ILE A CA 1
ATOM 751 C C . ILE A 1 99 ? -1.121 7.405 -12.649 1.00 51.75 99 ILE A C 1
ATOM 753 O O . ILE A 1 99 ? -0.645 8.319 -11.972 1.00 51.75 99 ILE A O 1
ATOM 757 N N . ARG A 1 100 ? -2.379 7.436 -13.089 1.00 40.78 100 ARG A N 1
ATOM 758 C CA . ARG A 1 100 ? -3.315 8.513 -12.778 1.00 40.78 100 ARG A CA 1
ATOM 759 C C . ARG A 1 100 ? -3.903 8.244 -11.396 1.00 40.78 100 ARG A C 1
ATOM 761 O O . ARG A 1 100 ? -4.960 7.637 -11.259 1.00 40.78 100 ARG A O 1
ATOM 768 N N . LEU A 1 101 ? -3.182 8.665 -10.361 1.00 45.19 101 LEU A N 1
ATOM 769 C CA . LEU A 1 101 ? -3.691 8.670 -8.992 1.00 45.19 101 LEU A CA 1
ATOM 770 C C . LEU A 1 101 ? -4.860 9.656 -8.895 1.00 45.19 101 LEU A C 1
ATOM 772 O O . LEU A 1 101 ? -4.677 10.869 -8.991 1.00 45.19 101 LEU A O 1
ATOM 776 N N . ILE A 1 102 ? -6.067 9.136 -8.678 1.00 41.59 102 ILE A N 1
ATOM 777 C CA . ILE A 1 102 ? -7.159 9.931 -8.117 1.00 41.59 102 ILE A CA 1
ATOM 778 C C . ILE A 1 102 ? -6.844 10.059 -6.627 1.00 41.59 102 ILE A C 1
ATOM 780 O O . ILE A 1 102 ? -7.063 9.132 -5.850 1.00 41.59 102 ILE A O 1
ATOM 784 N N . PHE A 1 103 ? -6.258 11.189 -6.234 1.00 34.53 103 PHE A N 1
ATOM 785 C CA . PHE A 1 103 ? -6.057 11.511 -4.828 1.00 34.53 103 PHE A CA 1
ATOM 786 C C . PHE A 1 103 ? -7.421 11.717 -4.160 1.00 34.53 103 PHE A C 1
ATOM 788 O O . PHE A 1 103 ? -8.029 12.776 -4.297 1.00 34.53 103 PHE A O 1
ATOM 795 N N . PHE A 1 104 ? -7.883 10.733 -3.392 1.00 33.00 104 PHE A N 1
ATOM 796 C CA . PHE A 1 104 ? -8.797 11.011 -2.290 1.00 33.00 104 PHE A CA 1
ATOM 797 C C . PHE A 1 104 ? -7.949 11.463 -1.102 1.00 33.00 104 PHE A C 1
ATOM 799 O O . PHE A 1 104 ? -7.386 10.646 -0.377 1.00 33.00 104 PHE A O 1
ATOM 806 N N . TRP A 1 105 ? -7.842 12.777 -0.904 1.00 35.62 105 TRP A N 1
ATOM 807 C CA . TRP A 1 105 ? -7.449 13.329 0.392 1.00 35.62 105 TRP A CA 1
ATOM 808 C C . TRP A 1 105 ? -8.607 13.103 1.370 1.00 35.62 105 TRP A C 1
ATOM 810 O O . TRP A 1 105 ? -9.434 13.977 1.606 1.00 35.62 105 TRP A O 1
ATOM 820 N N . GLY A 1 106 ? -8.699 11.888 1.904 1.00 37.97 106 GLY A N 1
ATOM 821 C CA . GLY A 1 106 ? -9.514 11.602 3.073 1.00 37.97 106 GLY A CA 1
ATOM 822 C C . GLY A 1 106 ? -8.739 12.012 4.314 1.00 37.97 106 GLY A C 1
ATOM 823 O O . GLY A 1 106 ? -8.103 11.172 4.942 1.00 37.97 106 GLY A O 1
ATOM 824 N N . PHE A 1 107 ? -8.765 13.298 4.664 1.00 35.66 107 PHE A N 1
ATOM 825 C CA . PHE A 1 107 ? -8.499 13.694 6.043 1.00 35.66 107 PHE A CA 1
ATOM 826 C C . PHE A 1 107 ? -9.684 13.157 6.845 1.00 35.66 107 PHE A C 1
ATOM 828 O O . PHE A 1 107 ? -10.749 13.772 6.879 1.00 35.66 107 PHE A O 1
ATOM 835 N N . VAL A 1 108 ? -9.553 11.963 7.419 1.00 45.25 108 VAL A N 1
ATOM 836 C CA . VAL A 1 108 ? -10.494 11.552 8.451 1.00 45.25 108 VAL A CA 1
ATOM 837 C C . VAL A 1 108 ? -10.094 12.353 9.682 1.00 45.25 108 VAL A C 1
ATOM 839 O O . VAL A 1 108 ? -9.141 12.019 10.379 1.00 45.25 108 VAL A O 1
ATOM 842 N N . GLY A 1 109 ? -10.718 13.522 9.821 1.00 34.12 109 GLY A N 1
ATOM 843 C CA . GLY A 1 109 ? -10.389 14.499 10.844 1.00 34.12 109 GLY A CA 1
ATOM 844 C C . GLY A 1 109 ? -10.406 13.873 12.233 1.00 34.12 109 GLY A C 1
ATOM 845 O O . GLY A 1 109 ? -11.395 13.266 12.640 1.00 34.12 109 GLY A O 1
ATOM 846 N N . PHE A 1 110 ? -9.309 14.072 12.959 1.00 40.06 110 PHE A N 1
ATOM 847 C CA . PHE A 1 110 ? -9.374 14.200 14.405 1.00 40.06 110 PHE A CA 1
ATOM 848 C C . PHE A 1 110 ? -10.292 15.399 14.685 1.00 40.06 110 PHE A C 1
ATOM 850 O O . PHE A 1 110 ? -9.951 16.523 14.309 1.00 40.06 110 PHE A O 1
ATOM 857 N N . PHE A 1 111 ? -11.483 15.142 15.230 1.00 38.53 111 PHE A N 1
ATOM 858 C CA . PHE A 1 111 ? -12.243 16.177 15.931 1.00 38.53 111 PHE A CA 1
ATOM 859 C C . PHE A 1 111 ? -11.543 16.510 17.248 1.00 38.53 111 PHE A C 1
ATOM 861 O O . PHE A 1 111 ? -11.000 15.567 17.871 1.00 38.53 111 PHE A O 1
#

Organism: Malus baccata (NCBI:txid106549)

Sequence (111 aa):
LINSDGEFNADGLDRFVKEVKLTECGLSYAVVAVMGPQSSGKSTLLNHLFRTKFREMDAYSGRSQTTKSIWIAKCVGSEPCTIAMDLEGTDGRERGEVIRLIFFWGFVGFF

pLDDT: mean 74.59, std 19.0, range [33.0, 93.12]

Secondary structure (DSSP, 8-state):
-B-TTS-B-HHHHHHHHHHTTTTTTTT-EEEEEE--STTSSHHHHHHHHH---PPPP-TTS-S----SSEEEEEPTT-SSEEEEEEEPP--TTT-S---------------